Protein AF-A0A183J1S0-F1 (afdb_monomer_lite)

Organism: NCBI:txid241478

Radius of gyration: 38.79 Å; chains: 1; bounding box: 60×124×84 Å

Foldseek 3Di:
DLVVVVVVVVVVVVVVVPPPPPPPPPDPDPDPPPPDDDDDDDDPDPVVVVVVPPPPPPPFAAAPPPRHRFPDADPPVRGGHNDSVSVVVVVVVVLVVCCVPVPVVDPVNVVVSVVVVVVVVVVVVPDDPPVCVVVVVVVVVVVVVVVVVVVVVVVVVVVVVVVVVVVCVVPPPDDDDDDDD

InterPro domains:
  IPR013272 Vps72/YL1, C-terminal [PF08265] (63-90)
  IPR013272 Vps72/YL1, C-terminal [SM00993] (61-90)

pLDDT: mean 70.08, std 13.96, range [41.47, 93.94]

Secondary structure (DSSP, 8-state):
-HHHHHHHHHHHHHHHTT-TTS--------STT----------S-HHHHHHHS-S---PPPBPTTT-SBPSEE-TTT--EESSHHHHHHHHHHHHHHHHHHSTT--HHHHHHHHHHHHHHHHGGGS---TTTHHHHHHHHHHHHHHHHHHHHHHHHHHHHHHHHHHHHHHH----------

Sequence (181 aa):
MLEEAKITEKLNERSLGEYPFSKWNCEPTNNSTDFAERTFITFHDIQTFRKTQTVPLKEPKFCAVTGLPAKYVDPITKLPYATPEAFRIIRLSYYKYVEKTCGSSSMQIKEWLEEQKIRFQGDRATTPCKSGELIEKIRFLLKIADMTEFSWIQNTAILNILMLELLFQIGGAQRRRSLGM

Structure (mmCIF, N/CA/C/O backbone):
data_AF-A0A183J1S0-F1
#
_entry.id   AF-A0A183J1S0-F1
#
loop_
_atom_site.group_PDB
_atom_site.id
_atom_site.type_symbol
_atom_site.label_atom_id
_atom_site.label_alt_id
_atom_site.label_comp_id
_atom_site.label_asym_id
_atom_site.label_entity_id
_atom_site.label_seq_id
_atom_site.pdbx_PDB_ins_code
_atom_site.Cartn_x
_atom_site.Cartn_y
_atom_site.Cartn_z
_atom_site.occupancy
_atom_site.B_iso_or_equiv
_atom_site.auth_seq_id
_atom_site.auth_comp_id
_atom_site.auth_asym_id
_atom_site.auth_atom_id
_atom_site.pdbx_PDB_model_num
ATOM 1 N N . MET A 1 1 ? 5.227 2.288 11.448 1.00 60.66 1 MET A N 1
ATOM 2 C CA . MET A 1 1 ? 4.507 1.799 10.248 1.00 60.66 1 MET A CA 1
ATOM 3 C C . MET A 1 1 ? 4.897 2.479 8.937 1.00 60.66 1 MET A C 1
ATOM 5 O O . MET A 1 1 ? 5.250 1.748 8.021 1.00 60.66 1 MET A O 1
ATOM 9 N N . LEU A 1 2 ? 4.881 3.816 8.781 1.00 64.94 2 LEU A N 1
ATOM 10 C CA . LEU A 1 2 ? 5.441 4.413 7.546 1.00 64.94 2 LEU A CA 1
ATOM 11 C C . LEU A 1 2 ? 6.928 4.070 7.400 1.00 64.94 2 LEU A C 1
ATOM 13 O O . LEU A 1 2 ? 7.380 3.720 6.317 1.00 64.94 2 LEU A O 1
ATOM 17 N N . GLU A 1 3 ? 7.653 4.113 8.514 1.00 76.06 3 GLU A N 1
ATOM 18 C CA . GLU A 1 3 ? 9.058 3.727 8.552 1.00 76.06 3 GLU A CA 1
ATOM 19 C C . GLU A 1 3 ? 9.249 2.241 8.240 1.00 76.06 3 GLU A C 1
ATOM 21 O O . GLU A 1 3 ? 10.156 1.895 7.508 1.00 76.06 3 GLU A O 1
ATOM 26 N N . GLU A 1 4 ? 8.346 1.358 8.676 1.00 72.94 4 GLU A N 1
ATOM 27 C CA . GLU A 1 4 ? 8.388 -0.065 8.302 1.00 72.94 4 GLU A CA 1
ATOM 28 C C . GLU A 1 4 ? 8.160 -0.256 6.801 1.00 72.94 4 GLU A C 1
ATOM 30 O O . GLU A 1 4 ? 8.901 -0.997 6.163 1.00 72.94 4 GLU A O 1
ATOM 35 N N . ALA A 1 5 ? 7.181 0.440 6.215 1.00 72.62 5 ALA A N 1
ATOM 36 C CA . ALA A 1 5 ? 6.936 0.398 4.777 1.00 72.62 5 ALA A CA 1
ATOM 37 C C . ALA A 1 5 ? 8.140 0.943 3.989 1.00 72.62 5 ALA A C 1
ATOM 39 O O . ALA A 1 5 ? 8.551 0.316 3.018 1.00 72.62 5 ALA A O 1
ATOM 40 N N . LYS A 1 6 ? 8.758 2.036 4.454 1.00 80.00 6 LYS A N 1
ATOM 41 C CA . LYS A 1 6 ? 9.977 2.624 3.872 1.00 80.00 6 LYS A CA 1
ATOM 42 C C . LYS A 1 6 ? 11.215 1.743 4.048 1.00 80.00 6 LYS A C 1
ATOM 44 O O . LYS A 1 6 ? 12.018 1.628 3.132 1.00 80.00 6 LYS A O 1
ATOM 49 N N . ILE A 1 7 ? 11.381 1.096 5.201 1.00 78.56 7 ILE A N 1
ATOM 50 C CA . ILE A 1 7 ? 12.458 0.130 5.462 1.00 78.56 7 ILE A CA 1
ATOM 51 C C . ILE A 1 7 ? 12.289 -1.069 4.534 1.00 78.56 7 ILE A C 1
ATOM 53 O O . ILE A 1 7 ? 13.250 -1.494 3.902 1.00 78.56 7 ILE A O 1
ATOM 57 N N . THR A 1 8 ? 11.063 -1.578 4.404 1.00 69.19 8 THR A N 1
ATOM 58 C CA . THR A 1 8 ? 10.734 -2.668 3.478 1.00 69.19 8 THR A CA 1
ATOM 59 C C . THR A 1 8 ? 11.006 -2.238 2.041 1.00 69.19 8 THR A C 1
ATOM 61 O O . THR A 1 8 ? 11.570 -3.002 1.265 1.00 69.19 8 THR A O 1
ATOM 64 N N . GLU A 1 9 ? 10.669 -0.998 1.691 1.00 75.50 9 GLU A N 1
ATOM 65 C CA . GLU A 1 9 ? 10.955 -0.434 0.381 1.00 75.50 9 GLU A CA 1
ATOM 66 C C . GLU A 1 9 ? 12.456 -0.356 0.103 1.00 75.50 9 GLU A C 1
ATOM 68 O O . GLU A 1 9 ? 12.904 -0.860 -0.920 1.00 75.50 9 GLU A O 1
ATOM 73 N N . LYS A 1 10 ? 13.242 0.147 1.056 1.00 78.75 10 LYS A N 1
ATOM 74 C CA . LYS A 1 10 ? 14.700 0.270 0.968 1.00 78.75 10 LYS A CA 1
ATOM 75 C C . LYS A 1 10 ? 15.417 -1.081 0.925 1.00 78.75 10 LYS A C 1
ATOM 77 O O . LYS A 1 10 ? 16.388 -1.244 0.188 1.00 78.75 10 LYS A O 1
ATOM 82 N N . LEU A 1 11 ? 14.954 -2.057 1.708 1.00 67.94 11 LEU A N 1
ATOM 83 C CA . LEU A 1 11 ? 15.486 -3.422 1.695 1.00 67.94 11 LEU A CA 1
ATOM 84 C C . LEU A 1 11 ? 15.216 -4.101 0.353 1.00 67.94 11 LEU A C 1
ATOM 86 O O . LEU A 1 11 ? 16.107 -4.736 -0.198 1.00 67.94 11 LEU A O 1
ATOM 90 N N . ASN A 1 12 ? 14.029 -3.904 -0.211 1.00 65.06 12 ASN A N 1
ATOM 91 C CA . ASN A 1 12 ? 13.685 -4.472 -1.505 1.00 65.06 12 ASN A CA 1
ATOM 92 C C . ASN A 1 12 ? 14.296 -3.709 -2.686 1.00 65.06 12 ASN A C 1
ATOM 94 O O . ASN A 1 12 ? 14.621 -4.332 -3.684 1.00 65.06 12 ASN A O 1
ATOM 98 N N . GLU A 1 13 ? 14.502 -2.393 -2.604 1.00 68.25 13 GLU A N 1
ATOM 99 C CA . GLU A 1 13 ? 15.302 -1.643 -3.585 1.00 68.25 13 GLU A CA 1
ATOM 100 C C . GLU A 1 13 ? 16.745 -2.133 -3.620 1.00 68.25 13 GLU A C 1
ATOM 102 O O . GLU A 1 13 ? 17.300 -2.332 -4.698 1.00 68.25 13 GLU A O 1
ATOM 107 N N . ARG A 1 14 ? 17.325 -2.416 -2.448 1.00 62.59 14 ARG A N 1
ATOM 108 C CA . ARG A 1 14 ? 18.636 -3.059 -2.350 1.00 62.59 14 ARG A CA 1
ATOM 109 C C . ARG A 1 14 ? 18.629 -4.448 -3.003 1.00 62.59 14 ARG A C 1
ATOM 111 O O . ARG A 1 14 ? 19.572 -4.759 -3.717 1.00 62.59 14 ARG A O 1
ATOM 118 N N . SER A 1 15 ? 17.565 -5.237 -2.829 1.00 58.12 15 SER A N 1
ATOM 119 C CA . SER A 1 15 ? 17.402 -6.536 -3.505 1.00 58.12 15 SER A CA 1
ATOM 120 C C . SER A 1 15 ? 17.128 -6.424 -5.013 1.00 58.12 15 SER A C 1
ATOM 122 O O . SER A 1 15 ? 17.509 -7.311 -5.771 1.00 58.12 15 SER A O 1
ATOM 124 N N . LEU A 1 16 ? 16.487 -5.347 -5.477 1.00 53.62 16 LEU A N 1
ATOM 125 C CA . LEU A 1 16 ? 16.267 -5.084 -6.905 1.00 53.62 16 LEU A CA 1
ATOM 126 C C . LEU A 1 16 ? 17.548 -4.633 -7.611 1.00 53.62 16 LEU A C 1
ATOM 128 O O . LEU A 1 16 ? 17.723 -4.956 -8.780 1.00 53.62 16 LEU A O 1
ATOM 132 N N . GLY A 1 17 ? 18.458 -3.955 -6.905 1.00 52.38 17 GLY A N 1
ATOM 133 C CA . GLY A 1 17 ? 19.793 -3.627 -7.415 1.00 52.38 17 GLY A CA 1
ATOM 134 C C . GLY A 1 17 ? 20.667 -4.853 -7.716 1.00 52.38 17 GLY A C 1
ATOM 135 O O . GLY A 1 17 ? 21.630 -4.736 -8.468 1.00 52.38 17 GLY A O 1
ATOM 136 N N . GLU A 1 18 ? 20.317 -6.026 -7.179 1.00 45.81 18 GLU A N 1
ATOM 137 C CA . GLU A 1 18 ? 20.968 -7.308 -7.481 1.00 45.81 18 GLU A CA 1
ATOM 138 C C . GLU A 1 18 ? 20.299 -8.085 -8.623 1.00 45.81 18 GLU A C 1
ATOM 140 O O . GLU A 1 18 ? 20.877 -9.054 -9.115 1.00 45.81 18 GLU A O 1
ATOM 145 N N . TYR A 1 19 ? 19.101 -7.692 -9.077 1.00 47.62 19 TYR A N 1
ATOM 146 C CA . TYR A 1 19 ? 18.421 -8.414 -10.150 1.00 47.62 19 TYR A CA 1
ATOM 147 C C . TYR A 1 19 ? 18.962 -7.957 -11.516 1.00 47.62 19 TYR A C 1
ATOM 149 O O . TYR A 1 19 ? 18.727 -6.819 -11.924 1.00 47.62 19 TYR A O 1
ATOM 157 N N . PRO A 1 20 ? 19.643 -8.822 -12.286 1.00 45.31 20 PRO A N 1
ATOM 158 C CA . PRO A 1 20 ? 20.449 -8.406 -13.437 1.00 45.31 20 PRO A CA 1
ATOM 159 C C . PRO A 1 20 ? 19.620 -8.055 -14.687 1.00 45.31 20 PRO A C 1
ATOM 161 O O . PRO A 1 20 ? 20.176 -7.885 -15.767 1.00 45.31 20 PRO A O 1
ATOM 164 N N . PHE A 1 21 ? 18.289 -7.971 -14.579 1.00 44.41 21 PHE A N 1
ATOM 165 C CA . PHE A 1 21 ? 17.399 -7.835 -15.736 1.00 44.41 21 PHE A CA 1
ATOM 166 C C . PHE A 1 21 ? 17.065 -6.379 -16.110 1.00 44.41 21 PHE A C 1
ATOM 168 O O . PHE A 1 21 ? 16.603 -6.125 -17.218 1.00 44.41 21 PHE A O 1
ATOM 175 N N . SER A 1 22 ? 17.304 -5.397 -15.234 1.00 46.59 22 SER A N 1
ATOM 176 C CA . SER A 1 22 ? 16.803 -4.023 -15.421 1.00 46.59 22 SER A CA 1
ATOM 177 C C . SER A 1 22 ? 17.743 -3.070 -16.171 1.00 46.59 22 SER A C 1
ATOM 179 O O . SER A 1 22 ? 17.629 -1.858 -16.008 1.00 46.59 22 SER A O 1
ATOM 181 N N . LYS A 1 23 ? 18.676 -3.573 -16.987 1.00 41.47 23 LYS A N 1
ATOM 182 C CA . LYS A 1 23 ? 19.560 -2.725 -17.808 1.00 41.47 23 LYS A CA 1
ATOM 183 C C . LYS A 1 23 ? 19.569 -3.143 -19.277 1.00 41.47 23 LYS A C 1
ATOM 185 O O . LYS A 1 23 ? 20.622 -3.342 -19.869 1.00 41.47 23 LYS A O 1
ATOM 190 N N . TRP A 1 24 ? 18.388 -3.234 -19.872 1.00 49.97 24 TRP A N 1
ATOM 191 C CA . TRP A 1 24 ? 18.240 -3.078 -21.318 1.00 49.97 24 TRP A CA 1
ATOM 192 C C . TRP A 1 24 ? 17.552 -1.738 -21.557 1.00 49.97 24 TRP A C 1
ATOM 194 O O . TRP A 1 24 ? 16.334 -1.661 -21.683 1.00 49.97 24 TRP A O 1
ATOM 204 N N . ASN A 1 25 ? 18.336 -0.661 -21.548 1.00 50.06 25 ASN A N 1
ATOM 205 C CA . ASN A 1 25 ? 17.855 0.628 -22.028 1.00 50.06 25 ASN A CA 1
ATOM 206 C C . ASN A 1 25 ? 17.866 0.568 -23.557 1.00 50.06 25 ASN A C 1
ATOM 208 O O . ASN A 1 25 ? 18.866 0.903 -24.185 1.00 50.06 25 ASN A O 1
ATOM 212 N N . CYS A 1 26 ? 16.775 0.100 -24.155 1.00 49.84 26 CYS A N 1
ATOM 213 C CA . CYS A 1 26 ? 16.494 0.391 -25.555 1.00 49.84 26 CYS A CA 1
ATOM 214 C C . CYS A 1 26 ? 15.719 1.710 -25.582 1.00 49.84 26 CYS A C 1
ATOM 216 O O . CYS A 1 26 ? 14.489 1.717 -25.603 1.00 49.84 26 CYS A O 1
ATOM 218 N N . GLU A 1 27 ? 16.433 2.830 -25.482 1.00 55.47 27 GLU A N 1
ATOM 219 C CA . GLU A 1 27 ? 15.839 4.134 -25.771 1.00 55.47 27 GLU A CA 1
ATOM 220 C C . GLU A 1 27 ? 15.575 4.213 -27.283 1.00 55.47 27 GLU A C 1
ATOM 222 O O . GLU A 1 27 ? 16.475 3.899 -28.062 1.00 55.47 27 GLU A O 1
ATOM 227 N N . PRO A 1 28 ? 14.360 4.583 -27.729 1.00 53.66 28 PRO A N 1
ATOM 228 C CA . PRO A 1 28 ? 14.096 4.790 -29.143 1.00 53.66 28 PRO A CA 1
ATOM 229 C C . PRO A 1 28 ? 14.775 6.091 -29.572 1.00 53.66 28 PRO A C 1
ATOM 231 O O . PRO A 1 28 ? 14.262 7.186 -29.334 1.00 53.66 28 PRO A O 1
ATOM 234 N N . THR A 1 29 ? 15.946 5.981 -30.187 1.00 54.91 29 THR A N 1
ATOM 235 C CA . THR A 1 29 ? 16.607 7.106 -30.834 1.00 54.91 29 THR A CA 1
ATOM 236 C C . THR A 1 29 ? 15.790 7.516 -32.059 1.00 54.91 29 THR A C 1
ATOM 238 O O . THR A 1 29 ? 15.522 6.750 -32.974 1.00 54.91 29 THR A O 1
ATOM 241 N N . ASN A 1 30 ? 15.334 8.763 -32.071 1.00 61.97 30 ASN A N 1
ATOM 242 C CA . ASN A 1 30 ? 14.559 9.382 -33.149 1.00 61.97 30 ASN A CA 1
ATOM 243 C C . ASN A 1 30 ? 15.429 9.819 -34.344 1.00 61.97 30 ASN A C 1
ATOM 245 O O . ASN A 1 30 ? 14.991 10.622 -35.169 1.00 61.97 30 ASN A O 1
ATOM 249 N N . ASN A 1 31 ? 16.644 9.280 -34.455 1.00 59.66 31 ASN A N 1
ATOM 250 C CA . ASN A 1 31 ? 17.536 9.516 -35.577 1.00 59.66 31 ASN A CA 1
ATOM 251 C C . ASN A 1 31 ? 17.416 8.343 -36.548 1.00 59.66 31 ASN A C 1
ATOM 253 O O . ASN A 1 31 ? 17.599 7.188 -36.183 1.00 59.66 31 ASN A O 1
ATOM 257 N N . SER A 1 32 ? 17.123 8.638 -37.810 1.00 60.72 32 SER A N 1
ATOM 258 C CA . SER A 1 32 ? 16.899 7.678 -38.898 1.00 60.72 32 SER A CA 1
ATOM 259 C C . SER A 1 32 ? 18.155 6.906 -39.347 1.00 60.72 32 SER A C 1
ATOM 261 O O . SER A 1 32 ? 18.239 6.475 -40.495 1.00 60.72 32 SER A O 1
ATOM 263 N N . THR A 1 33 ? 19.131 6.707 -38.458 1.00 60.62 33 THR A N 1
ATOM 264 C CA . THR A 1 33 ? 20.357 5.933 -38.699 1.00 60.62 33 THR A CA 1
ATOM 265 C C . THR A 1 33 ? 20.645 4.946 -37.566 1.00 60.62 33 THR A C 1
ATOM 267 O O . THR A 1 33 ? 21.801 4.732 -37.208 1.00 60.62 33 THR A O 1
ATOM 270 N N . ASP A 1 34 ? 19.606 4.336 -36.998 1.00 62.44 34 ASP A N 1
ATOM 271 C CA . ASP A 1 34 ? 19.764 3.177 -36.121 1.00 62.44 34 ASP A CA 1
ATOM 272 C C . ASP A 1 34 ? 19.994 1.928 -36.974 1.00 62.44 34 ASP A C 1
ATOM 274 O O . ASP A 1 34 ? 19.066 1.294 -37.482 1.00 62.44 34 ASP A O 1
ATOM 278 N N . PHE A 1 35 ? 21.263 1.578 -37.171 1.00 65.19 35 PHE A N 1
ATOM 279 C CA . PHE A 1 35 ? 21.631 0.299 -37.765 1.00 65.19 35 PHE A CA 1
ATOM 280 C C . PHE A 1 35 ? 21.384 -0.810 -36.740 1.00 65.19 35 PHE A C 1
ATOM 282 O O . PHE A 1 35 ? 22.199 -1.055 -35.856 1.00 65.19 35 PHE A O 1
ATOM 289 N N . ALA A 1 36 ? 20.243 -1.484 -36.853 1.00 68.50 36 ALA A N 1
ATOM 290 C CA . ALA A 1 36 ? 19.963 -2.684 -36.081 1.00 68.50 36 ALA A CA 1
ATOM 291 C C . ALA A 1 36 ? 20.555 -3.905 -36.797 1.00 68.50 36 ALA A C 1
ATOM 293 O O . ALA A 1 36 ? 20.049 -4.339 -37.836 1.00 68.50 36 ALA A O 1
ATOM 294 N N . GLU A 1 37 ? 21.612 -4.488 -36.237 1.00 70.69 37 GLU A N 1
ATOM 295 C CA . GLU A 1 37 ? 22.076 -5.804 -36.664 1.00 70.69 37 GLU A CA 1
ATOM 296 C C . GLU A 1 37 ? 21.134 -6.884 -36.118 1.00 70.69 37 GLU A C 1
ATOM 298 O O . GLU A 1 37 ? 20.900 -7.012 -34.915 1.00 70.69 37 GLU A O 1
ATOM 303 N N . ARG A 1 38 ? 20.514 -7.650 -37.021 1.00 75.00 38 ARG A N 1
ATOM 304 C CA . ARG A 1 38 ? 19.603 -8.731 -36.644 1.00 75.00 38 ARG A CA 1
ATOM 305 C C . ARG A 1 38 ? 20.363 -10.051 -36.617 1.00 75.00 38 ARG A C 1
ATOM 307 O O . ARG A 1 38 ? 20.547 -10.684 -37.654 1.00 75.00 38 ARG A O 1
ATOM 314 N N . THR A 1 39 ? 20.741 -10.497 -35.425 1.00 80.62 39 THR A N 1
ATOM 315 C CA . THR A 1 39 ? 21.318 -11.833 -35.227 1.00 80.62 39 THR A CA 1
ATOM 316 C C . THR A 1 39 ? 20.200 -12.861 -35.073 1.00 80.62 39 THR A C 1
ATOM 318 O O . THR A 1 39 ? 19.419 -12.811 -34.123 1.00 80.62 39 THR A O 1
ATOM 321 N N . PHE A 1 40 ? 20.108 -13.807 -36.009 1.00 81.19 40 PHE A N 1
ATOM 322 C CA . PHE A 1 40 ? 19.186 -14.938 -35.905 1.00 81.19 40 PHE A CA 1
ATOM 323 C C . PHE A 1 40 ? 19.886 -16.115 -35.229 1.00 81.19 40 PHE A C 1
ATOM 325 O O . PHE A 1 40 ? 20.876 -16.633 -35.741 1.00 81.19 40 PHE A O 1
ATOM 332 N N . ILE A 1 41 ? 19.349 -16.568 -34.099 1.00 79.81 41 ILE A N 1
ATOM 333 C CA . ILE A 1 41 ? 19.802 -17.799 -33.449 1.00 79.81 41 ILE A CA 1
ATOM 334 C C . ILE A 1 41 ? 18.941 -18.940 -33.986 1.00 79.81 41 ILE A C 1
ATOM 336 O O . ILE A 1 41 ? 17.729 -18.968 -33.775 1.00 79.81 41 ILE A O 1
ATOM 340 N N . THR A 1 42 ? 19.563 -19.870 -34.704 1.00 81.69 42 THR A N 1
ATOM 341 C CA . THR A 1 42 ? 18.912 -21.088 -35.192 1.00 81.69 42 THR A CA 1
ATOM 342 C C . THR A 1 42 ? 19.250 -22.249 -34.266 1.00 81.69 42 THR A C 1
ATOM 344 O O . THR A 1 42 ? 20.407 -22.477 -33.921 1.00 81.69 42 THR A O 1
ATOM 347 N N . PHE A 1 43 ? 18.226 -22.982 -33.838 1.00 80.38 43 PHE A N 1
ATOM 348 C CA . PHE A 1 43 ? 18.384 -24.177 -33.014 1.00 80.38 43 PHE A CA 1
ATOM 349 C C . PHE A 1 43 ? 18.214 -25.418 -33.891 1.00 80.38 43 PHE A C 1
ATOM 351 O O . PHE A 1 43 ? 17.313 -25.465 -34.726 1.00 80.38 43 PHE A O 1
ATOM 358 N N . HIS A 1 44 ? 19.065 -26.426 -33.690 1.00 87.06 44 HIS A N 1
ATOM 359 C CA . HIS A 1 44 ? 19.000 -27.690 -34.434 1.00 87.06 44 HIS A CA 1
ATOM 360 C C . HIS A 1 44 ? 17.807 -28.566 -34.013 1.00 87.06 44 HIS A C 1
ATOM 362 O O . HIS A 1 44 ? 17.320 -29.375 -34.795 1.00 87.06 44 HIS A O 1
ATOM 368 N N . ASP A 1 45 ? 17.321 -28.388 -32.781 1.00 86.00 45 ASP A N 1
ATOM 369 C CA . ASP A 1 45 ? 16.280 -29.218 -32.182 1.00 86.00 45 ASP A CA 1
ATOM 370 C C . ASP A 1 45 ? 15.215 -28.373 -31.457 1.00 86.00 45 ASP A C 1
ATOM 372 O O . ASP A 1 45 ? 15.511 -27.541 -30.593 1.00 86.00 45 ASP A O 1
ATOM 376 N N . ILE A 1 46 ? 13.948 -28.637 -31.789 1.00 81.75 46 ILE A N 1
ATOM 377 C CA . ILE A 1 46 ? 12.761 -27.978 -31.227 1.00 81.75 46 ILE A CA 1
ATOM 378 C C . ILE A 1 46 ? 12.630 -28.262 -29.722 1.00 81.75 46 ILE A C 1
ATOM 380 O O . ILE A 1 46 ? 12.144 -27.406 -28.978 1.00 81.75 46 ILE A O 1
ATOM 384 N N . GLN A 1 47 ? 13.075 -29.429 -29.239 1.00 79.62 47 GLN A N 1
ATOM 385 C CA . GLN A 1 47 ? 12.981 -29.758 -27.811 1.00 79.62 47 GLN A CA 1
ATOM 386 C C . GLN A 1 47 ? 13.912 -28.886 -26.966 1.00 79.62 47 GLN A C 1
ATOM 388 O O . GLN A 1 47 ? 13.569 -28.513 -25.844 1.0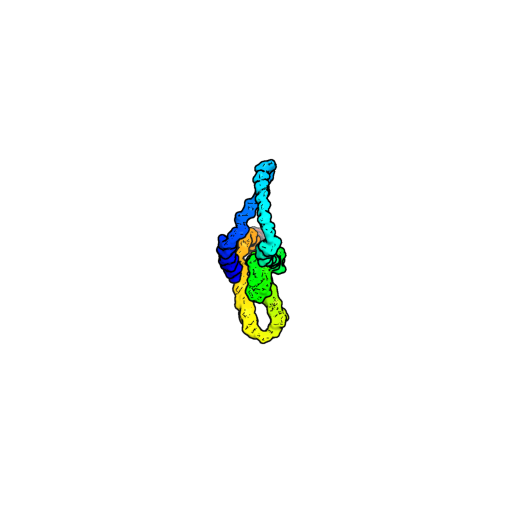0 79.62 47 GLN A O 1
ATOM 393 N N . THR A 1 48 ? 15.063 -28.504 -27.519 1.00 77.06 48 THR A N 1
ATOM 394 C CA . THR A 1 48 ? 16.021 -27.611 -26.859 1.00 77.06 48 THR A CA 1
ATOM 395 C C . THR A 1 48 ? 15.469 -26.184 -26.756 1.00 77.06 48 THR A C 1
ATOM 397 O O . THR A 1 48 ? 15.587 -25.560 -25.704 1.00 77.06 48 THR A O 1
ATOM 400 N N . PHE A 1 49 ? 14.761 -25.707 -27.786 1.00 75.94 49 PHE A N 1
ATOM 401 C CA . PHE A 1 49 ? 14.053 -24.419 -27.766 1.00 75.94 49 PHE A CA 1
ATOM 402 C C . PHE A 1 49 ? 12.898 -24.380 -26.750 1.00 75.94 49 PHE A C 1
ATOM 404 O O . PHE A 1 49 ? 12.694 -23.387 -26.061 1.00 75.94 49 PHE A O 1
ATOM 411 N N . ARG A 1 50 ? 12.139 -25.471 -26.603 1.00 72.88 50 ARG A N 1
ATOM 412 C CA . ARG A 1 50 ? 11.030 -25.524 -25.632 1.00 72.88 50 ARG A CA 1
ATOM 413 C C . ARG A 1 50 ? 11.511 -25.529 -24.182 1.00 72.88 50 ARG A C 1
ATOM 415 O O . ARG A 1 50 ? 10.856 -24.940 -23.329 1.00 72.88 50 ARG A O 1
ATOM 422 N N . LYS A 1 51 ? 12.666 -26.142 -23.901 1.00 70.38 51 LYS A N 1
ATOM 423 C CA . LYS A 1 51 ? 13.271 -26.166 -22.557 1.00 70.38 51 LYS A CA 1
ATOM 424 C C . LYS A 1 51 ? 13.715 -24.785 -22.064 1.00 70.38 51 LYS A C 1
ATOM 426 O O . LYS A 1 51 ? 13.795 -24.585 -20.860 1.00 70.38 51 LYS A O 1
ATOM 431 N N . THR A 1 52 ? 13.999 -23.835 -22.954 1.00 64.19 52 THR A N 1
ATOM 432 C CA . THR A 1 52 ? 14.401 -22.472 -22.561 1.00 64.19 52 THR A CA 1
ATOM 433 C C . THR A 1 52 ? 13.211 -21.539 -22.324 1.00 64.19 52 THR A C 1
ATOM 435 O O . THR A 1 52 ? 13.365 -20.517 -21.661 1.00 64.19 52 THR A O 1
ATOM 438 N N . GLN A 1 53 ? 12.011 -21.897 -22.798 1.00 62.28 53 GLN A N 1
ATOM 439 C CA . GLN A 1 53 ? 10.779 -21.120 -22.600 1.00 62.28 53 GLN A CA 1
ATOM 440 C C . GLN A 1 53 ? 10.098 -21.354 -21.244 1.00 62.28 53 GLN A C 1
ATOM 442 O O . GLN A 1 53 ? 9.148 -20.655 -20.903 1.00 62.28 53 GLN A O 1
ATOM 447 N N . THR A 1 54 ? 10.553 -22.321 -20.448 1.00 57.81 54 THR A N 1
ATOM 448 C CA . THR A 1 54 ? 9.857 -22.750 -19.224 1.00 57.81 54 THR A CA 1
ATOM 449 C C . THR A 1 54 ? 10.164 -21.886 -18.005 1.00 57.81 54 THR A C 1
ATOM 451 O O . THR A 1 54 ? 10.047 -22.371 -16.882 1.00 57.81 54 THR A O 1
ATOM 454 N N . VAL A 1 55 ? 10.568 -20.625 -18.175 1.00 61.72 55 VAL A N 1
ATOM 455 C CA . VAL A 1 55 ? 10.534 -19.679 -17.056 1.00 61.72 55 VAL A CA 1
ATOM 456 C C . VAL A 1 55 ? 9.124 -19.096 -17.051 1.00 61.72 55 VAL A C 1
ATOM 458 O O . VAL A 1 55 ? 8.842 -18.234 -17.884 1.00 61.72 55 VAL A O 1
ATOM 461 N N . PRO A 1 56 ? 8.197 -19.573 -16.197 1.00 59.28 56 PRO A N 1
ATOM 462 C CA . PRO A 1 56 ? 6.882 -18.965 -16.122 1.00 59.28 56 PRO A CA 1
ATOM 463 C C . PRO A 1 56 ? 7.075 -17.497 -15.746 1.00 59.28 56 PRO A C 1
ATOM 465 O O . PRO A 1 56 ? 7.542 -17.178 -14.647 1.00 59.28 56 PRO A O 1
ATOM 468 N N . LEU A 1 57 ? 6.752 -16.608 -16.685 1.00 60.84 57 LEU A N 1
ATOM 469 C CA . LEU A 1 57 ? 6.635 -15.181 -16.431 1.00 60.84 57 LEU A CA 1
ATOM 470 C C . LEU A 1 57 ? 5.610 -15.039 -15.309 1.00 60.84 57 LEU A C 1
ATOM 472 O O . LEU A 1 57 ? 4.430 -15.328 -15.498 1.00 60.84 57 LEU A O 1
ATOM 476 N N . LYS A 1 58 ? 6.073 -14.677 -14.109 1.00 67.12 58 LYS A N 1
ATOM 477 C CA . LYS A 1 58 ? 5.172 -14.399 -12.992 1.00 67.12 58 LYS A CA 1
ATOM 478 C C . LYS A 1 58 ? 4.273 -13.254 -13.429 1.00 67.12 58 LYS A C 1
ATOM 480 O O . LYS A 1 58 ? 4.768 -12.152 -13.660 1.00 67.12 58 LYS A O 1
ATOM 485 N N . GLU A 1 59 ? 2.979 -13.527 -13.549 1.00 74.69 59 GLU A N 1
ATOM 486 C CA . GLU A 1 59 ? 2.006 -12.492 -13.871 1.00 74.69 59 GLU A CA 1
ATOM 487 C C . GLU A 1 59 ? 2.121 -11.353 -12.844 1.00 74.69 59 GLU A C 1
ATOM 489 O O . GLU A 1 59 ? 2.199 -11.615 -11.632 1.00 74.69 59 GLU A O 1
ATOM 494 N N . PRO A 1 60 ? 2.188 -10.091 -13.301 1.00 74.81 60 PRO A N 1
ATOM 495 C CA . PRO A 1 60 ? 2.306 -8.964 -12.396 1.00 74.81 60 PRO A CA 1
ATOM 496 C C . PRO A 1 60 ? 1.038 -8.869 -11.545 1.00 74.81 60 PRO A C 1
ATOM 498 O O . PRO A 1 60 ? -0.080 -8.822 -12.054 1.00 74.81 60 PRO A O 1
ATOM 501 N N . LYS A 1 61 ? 1.207 -8.827 -10.221 1.00 86.12 61 LYS A N 1
ATOM 502 C CA . LYS A 1 61 ? 0.102 -8.553 -9.296 1.00 86.12 61 LYS A CA 1
ATOM 503 C C . LYS A 1 61 ? -0.162 -7.054 -9.295 1.00 86.12 61 LYS A C 1
ATOM 505 O O . LYS A 1 61 ? 0.786 -6.279 -9.256 1.00 86.12 61 LYS A O 1
ATOM 510 N N . PHE A 1 62 ? -1.423 -6.639 -9.280 1.00 91.50 62 PHE A N 1
ATOM 511 C 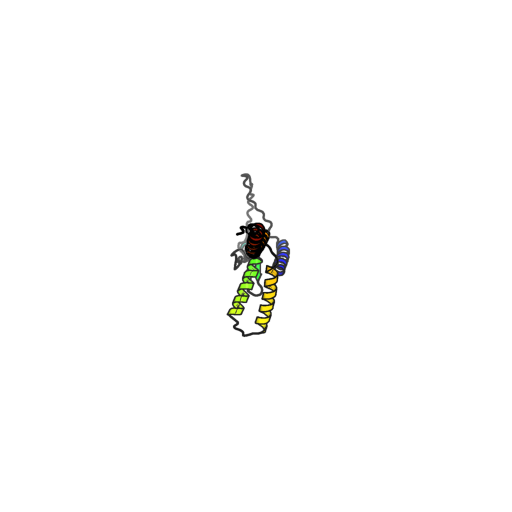CA . PHE A 1 62 ? -1.799 -5.223 -9.236 1.00 91.50 62 PHE A CA 1
ATOM 512 C C . PHE A 1 62 ? -2.213 -4.808 -7.829 1.00 91.50 62 PHE A C 1
ATOM 514 O O . PHE A 1 62 ? -2.806 -5.593 -7.095 1.00 91.50 62 PHE A O 1
ATOM 521 N N . CYS A 1 63 ? -1.889 -3.579 -7.437 1.00 93.00 63 CYS A N 1
ATOM 522 C CA . CYS A 1 63 ? -2.225 -3.035 -6.132 1.00 93.00 63 CYS A CA 1
ATOM 523 C C . CYS A 1 63 ? -3.742 -2.934 -5.965 1.00 93.00 63 CYS A C 1
ATOM 525 O O . CYS A 1 63 ? -4.418 -2.337 -6.799 1.00 93.00 63 CYS A O 1
ATOM 527 N N . ALA A 1 64 ? -4.257 -3.423 -4.835 1.00 92.88 64 ALA A N 1
ATOM 528 C CA . ALA A 1 64 ? -5.691 -3.400 -4.540 1.00 92.88 64 ALA A CA 1
ATOM 529 C C . ALA A 1 64 ? -6.289 -1.982 -4.415 1.00 92.88 64 ALA A C 1
ATOM 531 O O . ALA A 1 64 ? -7.501 -1.822 -4.510 1.00 92.88 64 ALA A O 1
ATOM 532 N N . VAL A 1 65 ? -5.456 -0.960 -4.179 1.00 92.88 65 VAL A N 1
ATOM 533 C CA . VAL A 1 65 ? -5.896 0.435 -3.996 1.00 92.88 65 VAL A CA 1
ATOM 534 C C . VAL A 1 65 ? -5.664 1.266 -5.254 1.00 92.88 65 VAL A C 1
ATOM 536 O O . VAL A 1 65 ? -6.567 1.962 -5.700 1.00 92.88 65 VAL A O 1
ATOM 539 N N . THR A 1 66 ? -4.453 1.223 -5.818 1.00 92.25 66 THR A N 1
ATOM 540 C CA . THR A 1 66 ? -4.055 2.115 -6.920 1.00 92.25 66 THR A CA 1
ATOM 541 C C . THR A 1 66 ? -4.147 1.472 -8.300 1.00 92.25 66 THR A C 1
ATOM 543 O O . THR A 1 66 ? -4.035 2.182 -9.292 1.00 92.25 66 THR A O 1
ATOM 546 N N . GLY A 1 67 ? -4.285 0.144 -8.395 1.00 90.25 67 GLY A N 1
ATOM 547 C CA . GLY A 1 67 ? -4.257 -0.584 -9.670 1.00 90.25 67 GLY A CA 1
ATOM 548 C C . GLY A 1 67 ? -2.890 -0.606 -10.367 1.00 90.25 67 GLY A C 1
ATOM 549 O O . GLY A 1 67 ? -2.759 -1.200 -11.430 1.00 90.25 67 GLY A O 1
ATOM 550 N N . LEU A 1 68 ? -1.857 0.005 -9.780 1.00 88.19 68 LEU A N 1
ATOM 551 C CA . LEU A 1 68 ? -0.484 -0.035 -10.289 1.00 88.19 68 LEU A CA 1
ATOM 552 C C . LEU A 1 68 ? 0.144 -1.417 -10.057 1.00 88.19 68 LEU A C 1
ATOM 554 O O . LEU A 1 68 ? -0.262 -2.101 -9.112 1.00 88.19 68 LEU A O 1
ATOM 558 N N . PRO A 1 69 ? 1.148 -1.836 -10.850 1.00 87.25 69 PRO A N 1
ATOM 559 C CA . PRO A 1 69 ? 1.889 -3.062 -10.569 1.00 87.25 69 PRO A CA 1
ATOM 560 C C . PRO A 1 69 ? 2.437 -3.023 -9.138 1.00 87.25 69 PRO A C 1
ATOM 562 O O . PRO A 1 69 ? 3.125 -2.089 -8.726 1.00 87.25 69 PRO A O 1
ATOM 565 N N . ALA A 1 70 ? 2.066 -4.022 -8.348 1.00 88.06 70 ALA A N 1
ATOM 566 C CA . ALA A 1 70 ? 2.402 -4.108 -6.944 1.00 88.06 70 ALA A CA 1
ATOM 567 C C . ALA A 1 70 ? 3.815 -4.648 -6.763 1.00 88.06 70 ALA A C 1
ATOM 569 O O . ALA A 1 70 ? 4.164 -5.722 -7.254 1.00 88.06 70 ALA A O 1
ATOM 570 N N . LYS A 1 71 ? 4.602 -3.906 -5.988 1.00 86.00 71 LYS A N 1
ATOM 571 C CA . LYS A 1 71 ? 5.969 -4.270 -5.619 1.00 86.00 71 LYS A CA 1
ATOM 572 C C . LYS A 1 71 ? 5.983 -5.229 -4.425 1.00 86.00 71 LYS A C 1
ATOM 574 O O . LYS A 1 71 ? 6.865 -6.077 -4.328 1.00 86.00 71 LYS A O 1
ATOM 579 N N . TYR A 1 72 ? 4.985 -5.127 -3.541 1.00 86.81 72 TYR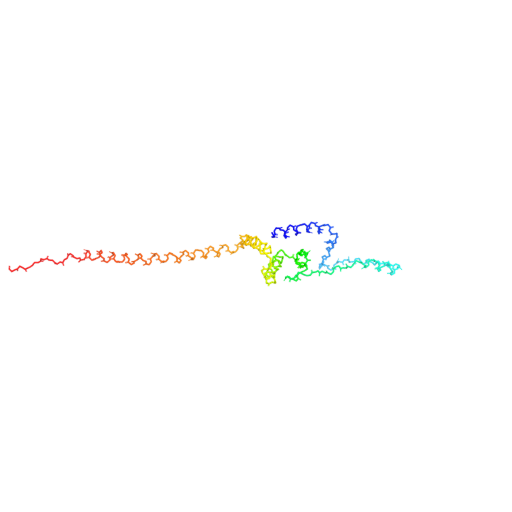 A N 1
ATOM 580 C CA . TYR A 1 72 ? 4.939 -5.841 -2.264 1.00 86.81 72 TYR A CA 1
ATOM 581 C C . TYR A 1 72 ? 3.586 -6.493 -1.996 1.00 86.81 72 TYR A C 1
ATOM 583 O O . TYR A 1 72 ? 2.573 -6.150 -2.604 1.00 86.81 72 TYR A O 1
ATOM 591 N N . VAL A 1 73 ? 3.576 -7.434 -1.051 1.00 90.62 73 VAL A N 1
ATOM 592 C CA . VAL A 1 73 ? 2.367 -8.083 -0.534 1.00 90.62 73 VAL A CA 1
ATOM 593 C C . VAL A 1 73 ? 2.377 -7.969 0.981 1.00 90.62 73 VAL A C 1
ATOM 595 O O . VAL A 1 73 ? 3.362 -8.317 1.628 1.00 90.62 73 VAL A O 1
ATOM 598 N N . ASP A 1 74 ? 1.278 -7.492 1.551 1.00 89.31 74 ASP A N 1
ATOM 599 C CA . ASP A 1 74 ? 1.143 -7.371 2.998 1.00 89.31 74 ASP A CA 1
ATOM 600 C C . ASP A 1 74 ? 1.078 -8.763 3.668 1.00 89.31 74 ASP A C 1
ATOM 602 O O . ASP A 1 74 ? 0.217 -9.570 3.306 1.00 89.31 74 ASP A O 1
ATOM 606 N N . PRO A 1 75 ? 1.931 -9.086 4.662 1.00 88.88 75 PRO A N 1
ATOM 607 C CA . PRO A 1 75 ? 1.939 -10.403 5.297 1.00 88.88 75 PRO A CA 1
ATOM 608 C C . PRO A 1 75 ? 0.647 -10.751 6.041 1.00 88.88 75 PRO A C 1
ATOM 610 O O . PRO A 1 75 ? 0.368 -11.943 6.184 1.00 88.88 75 PRO A O 1
ATOM 613 N N . ILE A 1 76 ? -0.127 -9.760 6.494 1.00 86.38 76 ILE A N 1
ATOM 614 C CA . ILE A 1 76 ? -1.363 -9.999 7.254 1.00 86.38 76 ILE A CA 1
ATOM 615 C C . ILE A 1 76 ? -2.559 -10.096 6.312 1.00 86.38 76 ILE A C 1
ATOM 617 O O . ILE A 1 76 ? -3.228 -11.122 6.293 1.00 86.38 76 ILE A O 1
ATOM 621 N N . THR A 1 77 ? -2.810 -9.071 5.493 1.00 89.62 77 THR A N 1
ATOM 622 C CA . THR A 1 77 ? -3.980 -9.076 4.596 1.00 89.62 77 THR A CA 1
ATOM 623 C C . THR A 1 77 ? -3.780 -9.902 3.326 1.00 89.62 77 THR A C 1
ATOM 625 O O . THR A 1 77 ? -4.747 -10.178 2.625 1.00 89.62 77 THR A O 1
ATOM 628 N N . LYS A 1 78 ? -2.534 -10.280 3.000 1.00 92.75 78 LYS A N 1
ATOM 629 C CA . LYS A 1 78 ? -2.138 -10.901 1.722 1.00 92.75 78 LYS A CA 1
ATOM 630 C C . LYS A 1 78 ? -2.502 -10.063 0.493 1.00 92.75 78 LYS A C 1
ATOM 632 O O . LYS A 1 78 ? -2.482 -10.577 -0.625 1.00 92.75 78 LYS A O 1
ATOM 637 N N . LEU A 1 79 ? -2.780 -8.770 0.679 1.00 92.94 79 LEU A N 1
ATOM 638 C CA . LEU A 1 79 ? -3.108 -7.865 -0.411 1.00 92.94 79 LEU A CA 1
ATOM 639 C C . LEU A 1 79 ? -1.838 -7.270 -1.041 1.00 92.94 79 LEU A C 1
ATOM 641 O O . LEU A 1 79 ? -0.927 -6.844 -0.322 1.00 92.94 79 LEU A O 1
ATOM 645 N N . PRO A 1 80 ? -1.768 -7.226 -2.382 1.00 93.94 80 PRO A N 1
ATOM 646 C CA . PRO A 1 80 ? -0.691 -6.560 -3.103 1.00 93.94 80 PRO A CA 1
ATOM 647 C C . PRO A 1 80 ? -0.782 -5.028 -2.982 1.00 93.94 80 PRO A C 1
ATOM 649 O O . PRO A 1 80 ? -1.865 -4.443 -3.100 1.00 93.94 80 PRO A O 1
ATOM 652 N N . TYR A 1 81 ? 0.361 -4.360 -2.799 1.00 93.25 81 TYR A N 1
ATOM 653 C CA . TYR A 1 81 ? 0.456 -2.900 -2.767 1.00 93.25 81 TYR A CA 1
ATOM 654 C C . TYR A 1 81 ? 1.699 -2.345 -3.474 1.00 93.25 81 TYR A C 1
ATOM 656 O O . TYR A 1 81 ? 2.732 -3.008 -3.582 1.00 93.25 81 TYR A O 1
ATOM 664 N N . ALA A 1 82 ? 1.569 -1.119 -3.987 1.00 88.94 82 ALA A N 1
ATOM 665 C CA . ALA A 1 82 ? 2.633 -0.416 -4.704 1.00 88.94 82 ALA A CA 1
ATOM 666 C C . ALA A 1 82 ? 3.294 0.678 -3.850 1.00 88.94 82 ALA A C 1
ATOM 668 O O . ALA A 1 82 ? 4.515 0.757 -3.816 1.00 88.94 82 ALA A O 1
ATOM 669 N N . THR A 1 83 ? 2.502 1.484 -3.134 1.00 87.00 83 THR A N 1
ATOM 670 C CA . THR A 1 83 ? 2.982 2.651 -2.374 1.00 87.00 83 THR A CA 1
ATOM 671 C C . THR A 1 83 ? 2.752 2.495 -0.864 1.00 87.00 83 THR A C 1
ATOM 673 O O . THR A 1 83 ? 1.842 1.762 -0.448 1.00 87.00 83 THR A O 1
ATOM 676 N N . PRO A 1 84 ? 3.526 3.187 -0.008 1.00 85.31 84 PRO A N 1
ATOM 677 C CA . PRO A 1 84 ? 3.296 3.174 1.438 1.00 85.31 84 PRO A CA 1
ATOM 678 C C . PRO A 1 84 ? 1.932 3.767 1.835 1.00 85.31 84 PRO A C 1
ATOM 680 O O . PRO A 1 84 ? 1.336 3.362 2.835 1.00 85.31 84 PRO A O 1
ATOM 683 N N . GLU A 1 85 ? 1.383 4.689 1.044 1.00 85.44 85 GLU A N 1
ATOM 684 C CA . GLU A 1 85 ? 0.032 5.222 1.229 1.00 85.44 85 GLU A CA 1
ATOM 685 C C . GLU A 1 85 ? -1.027 4.141 0.997 1.00 85.44 85 GLU A C 1
ATOM 687 O O . GLU A 1 85 ? -1.960 4.011 1.793 1.00 85.44 85 GLU A O 1
ATOM 692 N N . ALA A 1 86 ? -0.859 3.313 -0.040 1.00 89.31 86 ALA A N 1
ATOM 693 C CA . ALA A 1 86 ? -1.744 2.181 -0.296 1.00 89.31 86 ALA A CA 1
ATOM 694 C C . ALA A 1 86 ? -1.696 1.166 0.856 1.00 89.31 86 ALA A C 1
ATOM 696 O O . ALA A 1 86 ? -2.741 0.682 1.291 1.00 89.31 86 ALA A O 1
ATOM 697 N N . PHE A 1 87 ? -0.509 0.906 1.416 1.00 89.50 87 PHE A N 1
ATOM 698 C CA . PHE A 1 87 ? -0.356 0.049 2.596 1.00 89.50 87 PHE A CA 1
ATOM 699 C C . PHE A 1 87 ? -1.150 0.571 3.804 1.00 89.50 87 PHE A C 1
ATOM 701 O O . PHE A 1 87 ? -1.857 -0.195 4.464 1.00 89.50 87 PHE A O 1
ATOM 708 N N . ARG A 1 88 ? -1.108 1.885 4.066 1.00 85.44 88 ARG A N 1
ATOM 709 C CA . ARG A 1 88 ? -1.911 2.509 5.134 1.00 85.44 88 ARG A CA 1
ATOM 710 C C . ARG A 1 88 ? -3.405 2.291 4.921 1.00 85.44 88 ARG A C 1
ATOM 712 O O . ARG A 1 88 ? -4.097 1.912 5.861 1.00 85.44 88 ARG A O 1
ATOM 719 N N . ILE A 1 89 ? -3.902 2.516 3.705 1.00 90.81 89 ILE A N 1
ATOM 720 C CA . ILE A 1 89 ? -5.322 2.336 3.364 1.00 90.81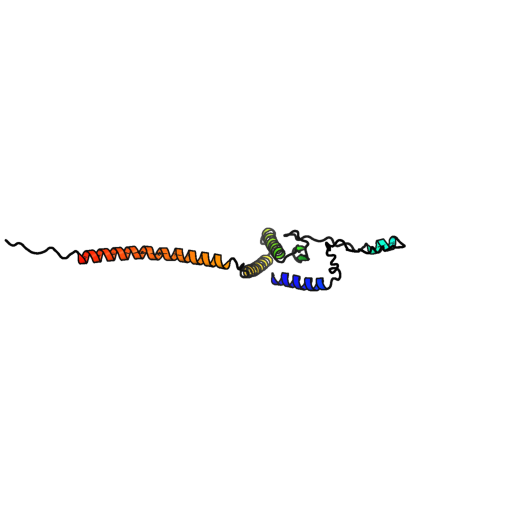 89 ILE A CA 1
ATOM 721 C C . ILE A 1 89 ? -5.739 0.871 3.557 1.00 90.81 89 ILE A C 1
ATOM 723 O O . ILE A 1 89 ? -6.780 0.594 4.160 1.00 90.81 89 ILE A O 1
ATOM 727 N N . ILE A 1 90 ? -4.901 -0.070 3.118 1.00 91.50 90 ILE A N 1
ATOM 728 C CA . ILE A 1 90 ? -5.117 -1.511 3.300 1.00 91.50 90 ILE A CA 1
ATOM 729 C C . ILE A 1 90 ? -5.211 -1.868 4.788 1.00 91.50 90 ILE A C 1
ATOM 731 O O . ILE A 1 90 ? -6.175 -2.502 5.208 1.00 91.50 90 ILE A O 1
ATOM 735 N N . ARG A 1 91 ? -4.275 -1.413 5.629 1.00 90.44 91 ARG A N 1
ATOM 736 C CA . ARG A 1 91 ? -4.317 -1.724 7.068 1.00 90.44 91 ARG A CA 1
ATOM 737 C C . ARG A 1 91 ? -5.458 -1.041 7.809 1.00 90.44 91 ARG A C 1
ATOM 739 O O . ARG A 1 91 ? -6.089 -1.670 8.653 1.00 90.44 91 ARG A O 1
ATOM 746 N N . LEU A 1 92 ? -5.783 0.200 7.454 1.00 87.31 92 LEU A N 1
ATOM 747 C CA . LEU A 1 92 ? -6.944 0.899 8.005 1.00 87.31 92 LEU A CA 1
ATOM 748 C C . LEU A 1 92 ? -8.257 0.186 7.677 1.00 87.31 92 LEU A C 1
ATOM 750 O O . LEU A 1 92 ? -9.109 0.028 8.549 1.00 87.31 92 LEU A O 1
ATOM 754 N N . SER A 1 93 ? -8.433 -0.226 6.420 1.00 90.94 93 SER A N 1
ATOM 755 C CA . SER A 1 93 ? -9.635 -0.948 5.993 1.00 90.94 93 SER A CA 1
ATOM 756 C C . SER A 1 93 ? -9.729 -2.324 6.650 1.00 90.94 93 SER A C 1
ATOM 758 O O . SER A 1 93 ? -10.810 -2.693 7.107 1.00 90.94 93 SER A O 1
ATOM 760 N N . TYR A 1 94 ? -8.604 -3.028 6.807 1.00 90.88 94 TYR A N 1
ATOM 761 C CA . TYR A 1 94 ? -8.545 -4.292 7.538 1.00 90.88 94 TYR A CA 1
ATOM 762 C C . TYR A 1 94 ? -9.001 -4.146 8.994 1.00 90.88 94 TYR A C 1
ATOM 764 O O . TYR A 1 94 ? -9.831 -4.925 9.449 1.00 90.88 94 TYR A O 1
ATOM 772 N N . TYR A 1 95 ? -8.540 -3.124 9.720 1.00 86.19 95 TYR A N 1
ATOM 773 C CA . TYR A 1 95 ? -8.974 -2.913 11.105 1.00 86.19 95 TYR A CA 1
ATOM 774 C C . TYR A 1 95 ? -10.470 -2.624 11.211 1.00 86.19 95 TYR A C 1
ATOM 776 O O . TYR A 1 95 ? -11.142 -3.237 12.034 1.00 86.19 95 TYR A O 1
ATOM 784 N N . LYS A 1 96 ? -11.020 -1.792 10.319 1.00 87.19 96 LYS A N 1
ATOM 785 C CA . LYS A 1 96 ? -12.474 -1.562 10.251 1.00 87.19 96 LYS A CA 1
ATOM 786 C C . LYS A 1 96 ? -13.249 -2.849 9.964 1.00 87.19 96 LYS A C 1
ATOM 788 O O . LYS A 1 96 ? -14.322 -3.070 10.521 1.00 87.19 96 LYS A O 1
ATOM 793 N N . TYR A 1 97 ? -12.716 -3.700 9.090 1.00 89.44 97 TYR A N 1
ATOM 794 C CA . TYR A 1 97 ? -13.308 -4.999 8.789 1.00 89.44 97 TYR A CA 1
ATOM 795 C C . TYR A 1 97 ? -13.290 -5.927 10.010 1.00 89.44 97 TYR A C 1
ATOM 797 O O . TYR A 1 97 ? -14.312 -6.540 10.317 1.00 89.44 97 TYR A O 1
ATOM 805 N N . VAL A 1 98 ? -12.169 -5.994 10.734 1.00 86.88 98 VAL A N 1
ATOM 806 C CA . VAL A 1 98 ? -12.041 -6.792 11.962 1.00 86.88 98 VAL A CA 1
ATOM 807 C C . VAL A 1 98 ? -13.000 -6.288 13.040 1.00 86.88 98 VAL A C 1
ATOM 809 O O . VAL A 1 98 ? -13.709 -7.099 13.626 1.00 86.88 98 VAL A O 1
ATOM 812 N N . GLU A 1 99 ? -13.096 -4.973 13.252 1.00 83.75 99 GLU A N 1
ATOM 813 C CA . GLU A 1 99 ? -14.051 -4.361 14.191 1.00 83.75 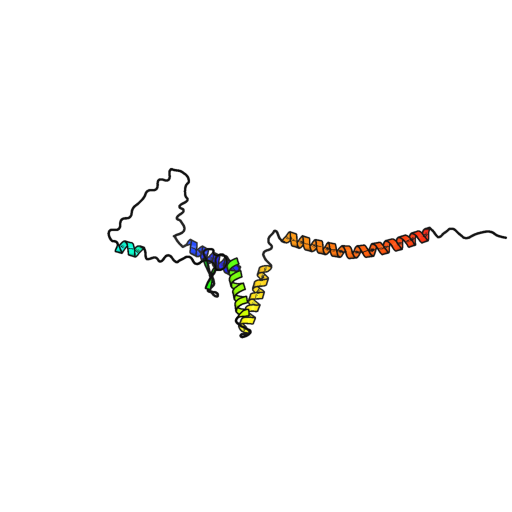99 GLU A CA 1
ATOM 814 C C . GLU A 1 99 ? -15.500 -4.729 13.861 1.00 83.75 99 GLU A C 1
ATOM 816 O O . GLU A 1 99 ? -16.279 -5.055 14.755 1.00 83.75 99 GLU A O 1
ATOM 821 N N . LYS A 1 100 ? -15.854 -4.709 12.571 1.00 86.75 100 LYS A N 1
ATOM 822 C CA . LYS A 1 100 ? -17.201 -5.046 12.102 1.00 86.75 100 LYS A CA 1
ATOM 823 C C . LYS A 1 100 ? -17.510 -6.540 12.226 1.00 86.75 100 LYS A C 1
ATOM 825 O O . LYS A 1 100 ? -18.637 -6.901 12.545 1.00 86.75 100 LYS A O 1
ATOM 830 N N . THR A 1 101 ? -16.537 -7.397 11.929 1.00 84.06 101 THR A N 1
ATOM 831 C CA . THR A 1 101 ? -16.752 -8.847 11.793 1.00 84.06 101 THR A CA 1
ATOM 832 C C . THR A 1 101 ? -16.588 -9.578 13.124 1.00 84.06 101 THR A C 1
ATOM 834 O O . THR A 1 101 ? -17.310 -10.529 13.399 1.00 84.06 101 THR A O 1
ATOM 837 N N . CYS A 1 102 ? -15.665 -9.135 13.979 1.00 67.00 102 CYS A N 1
ATOM 838 C CA . CYS A 1 102 ? -15.273 -9.840 15.200 1.00 67.00 102 CYS A CA 1
ATOM 839 C C . CYS A 1 102 ? -16.027 -9.339 16.444 1.00 67.00 102 CYS A C 1
ATOM 841 O O . CYS A 1 102 ? -15.424 -9.151 17.496 1.00 67.00 102 CYS A O 1
ATOM 843 N N . GLY A 1 103 ? -17.337 -9.089 16.317 1.00 59.50 103 GLY A N 1
ATOM 844 C CA . GLY A 1 103 ? -18.201 -8.493 17.344 1.00 59.50 103 GLY A CA 1
ATOM 845 C C . GLY A 1 103 ? -17.822 -8.869 18.782 1.00 59.50 103 GLY A C 1
ATOM 846 O O . GLY A 1 103 ? -18.172 -9.932 19.274 1.00 59.50 103 GLY A O 1
ATOM 847 N N . SER A 1 104 ? -17.083 -7.978 19.448 1.00 59.16 104 SER A N 1
ATOM 848 C CA . SER A 1 104 ? -16.632 -8.048 20.846 1.00 59.16 104 SER A CA 1
ATOM 849 C C . SER A 1 104 ? -15.925 -9.316 21.361 1.00 59.16 104 SER A C 1
ATOM 851 O O . SER A 1 104 ? -15.552 -9.323 22.533 1.00 59.16 104 SER A O 1
ATOM 853 N N . SER A 1 105 ? -15.689 -10.347 20.550 1.00 61.03 105 SER A N 1
ATOM 854 C CA . SER A 1 105 ? -15.440 -11.715 21.033 1.00 61.03 105 SER A CA 1
ATOM 855 C C . SER A 1 105 ? -14.028 -11.996 21.561 1.00 61.03 105 SER A C 1
ATOM 857 O O . SER A 1 105 ? -13.758 -13.095 22.032 1.00 61.03 105 SER A O 1
ATOM 859 N N . SER A 1 106 ? -13.115 -11.025 21.529 1.00 65.69 106 SER A N 1
ATOM 860 C CA . SER A 1 106 ? -11.785 -11.169 22.123 1.00 65.69 106 SER A CA 1
ATOM 861 C C . SER A 1 106 ? -11.290 -9.827 22.659 1.00 65.69 106 SER A C 1
ATOM 863 O O . SER A 1 106 ? -11.128 -8.856 21.917 1.00 65.69 106 SER A O 1
ATOM 865 N N . MET A 1 107 ? -11.052 -9.775 23.972 1.00 65.31 107 MET A N 1
ATOM 866 C CA . MET A 1 107 ? -10.451 -8.624 24.654 1.00 65.31 107 MET A CA 1
ATOM 867 C C . MET A 1 107 ? -9.051 -8.316 24.094 1.00 65.31 107 MET A C 1
ATOM 869 O O . MET A 1 107 ? -8.703 -7.153 23.922 1.00 65.31 107 MET A O 1
ATOM 873 N N . GLN A 1 108 ? -8.315 -9.353 23.681 1.00 66.62 108 GLN A N 1
ATOM 874 C CA . GLN A 1 108 ? -6.975 -9.256 23.089 1.00 66.62 108 GLN A CA 1
ATOM 875 C C . GLN A 1 108 ? -6.980 -8.527 21.736 1.00 66.62 108 GLN A C 1
ATOM 877 O O . GLN A 1 108 ? -6.078 -7.748 21.446 1.00 66.62 108 GLN A O 1
ATOM 882 N N . ILE A 1 109 ? -8.007 -8.743 20.902 1.00 71.00 109 ILE A N 1
ATOM 883 C CA . ILE A 1 109 ? -8.136 -8.039 19.616 1.00 71.00 109 ILE A CA 1
ATOM 884 C C . ILE A 1 109 ? -8.449 -6.558 19.853 1.00 71.00 109 ILE A C 1
ATOM 886 O O . ILE A 1 109 ? -7.937 -5.711 19.127 1.00 71.00 109 ILE A O 1
ATOM 890 N N . LYS A 1 110 ? -9.252 -6.231 20.873 1.00 72.31 110 LYS A N 1
ATOM 891 C CA . LYS A 1 110 ? -9.581 -4.839 21.219 1.00 72.31 110 LYS A CA 1
ATOM 892 C C . LYS A 1 110 ? -8.359 -4.069 21.712 1.00 72.31 110 LYS A C 1
ATOM 894 O O . LYS A 1 110 ? -8.073 -3.011 21.163 1.00 72.31 110 LYS A O 1
ATOM 899 N N . GLU A 1 111 ? -7.624 -4.634 22.667 1.00 80.94 111 GLU A N 1
ATOM 900 C CA . GLU A 1 111 ? -6.388 -4.052 23.203 1.00 80.94 111 GLU A CA 1
ATOM 901 C C . GLU A 1 111 ? -5.364 -3.820 22.083 1.00 80.94 111 GLU A C 1
ATOM 903 O O . GLU A 1 111 ? -4.870 -2.710 21.889 1.00 80.94 111 GLU A O 1
ATOM 908 N N . TRP A 1 112 ? -5.159 -4.828 21.231 1.00 73.31 112 TRP A N 1
ATOM 909 C CA . TRP A 1 112 ? -4.282 -4.701 20.072 1.00 73.31 112 TRP A CA 1
ATOM 910 C C . TRP A 1 112 ? -4.747 -3.615 19.084 1.00 73.31 112 TRP A C 1
ATOM 912 O O . TRP A 1 112 ? -3.927 -2.834 18.601 1.00 73.31 112 TRP A O 1
ATOM 922 N N . LEU A 1 113 ? -6.049 -3.517 18.783 1.00 71.25 113 LEU A N 1
ATOM 923 C CA . LEU A 1 113 ? -6.603 -2.479 17.900 1.00 71.25 113 LEU A CA 1
ATOM 924 C C . LEU A 1 113 ? -6.440 -1.066 18.481 1.00 71.25 113 LEU A C 1
ATOM 926 O O . LEU A 1 113 ? -6.157 -0.128 17.732 1.00 71.25 113 LEU A O 1
ATOM 930 N N . GLU A 1 114 ? -6.614 -0.900 19.791 1.00 77.31 114 GLU A N 1
ATOM 931 C CA . GLU A 1 114 ? -6.434 0.376 20.489 1.00 77.31 114 GLU A CA 1
ATOM 932 C C . GLU A 1 114 ? -4.978 0.843 20.436 1.00 77.31 114 GLU A C 1
ATOM 934 O O . GLU A 1 114 ? -4.717 1.986 20.046 1.00 77.31 114 GLU A O 1
ATOM 939 N N . GLU A 1 115 ? -4.018 -0.051 20.681 1.00 74.81 115 GLU A N 1
ATOM 940 C CA . GLU A 1 115 ? -2.602 0.270 20.502 1.00 74.81 115 GLU A CA 1
ATOM 941 C C . GLU A 1 115 ? -2.281 0.697 19.062 1.00 74.81 115 GLU A C 1
ATOM 943 O O . GLU A 1 115 ? -1.528 1.650 18.831 1.00 74.81 115 GLU A O 1
ATOM 948 N N . GLN A 1 116 ? -2.852 0.010 18.063 1.00 70.50 116 GLN A N 1
ATOM 949 C CA . GLN A 1 116 ? -2.648 0.383 16.661 1.00 70.50 116 GLN A CA 1
ATOM 950 C C . GLN A 1 116 ? -3.245 1.761 16.341 1.00 70.50 116 GLN A C 1
ATOM 952 O O . GLN A 1 116 ? -2.647 2.515 15.572 1.00 70.50 116 GLN A O 1
ATOM 957 N N . LYS A 1 117 ? -4.392 2.128 16.930 1.00 68.38 117 LYS A N 1
ATOM 958 C CA . LYS A 1 117 ? -5.012 3.454 16.746 1.00 68.38 117 LYS A CA 1
ATOM 959 C C . LYS A 1 117 ? -4.145 4.577 17.306 1.00 68.38 117 LYS A C 1
ATOM 961 O O . LYS A 1 117 ? -4.003 5.602 16.635 1.00 68.38 117 LYS A O 1
ATOM 966 N N . ILE A 1 118 ? -3.540 4.374 18.477 1.00 69.38 118 ILE A N 1
ATOM 967 C CA . ILE A 1 118 ? -2.610 5.333 19.095 1.00 69.38 118 ILE A CA 1
ATOM 968 C C . ILE A 1 118 ? -1.391 5.537 18.187 1.00 69.38 118 ILE A C 1
ATOM 970 O O . ILE A 1 118 ? -1.058 6.674 17.844 1.00 69.38 118 ILE A O 1
ATOM 974 N N . ARG A 1 119 ? -0.798 4.441 17.686 1.00 64.44 119 ARG A N 1
ATOM 975 C CA . ARG A 1 119 ? 0.296 4.494 16.697 1.00 64.44 119 ARG A CA 1
ATOM 976 C C . ARG A 1 119 ? -0.098 5.276 15.433 1.00 64.44 119 ARG A C 1
ATOM 978 O O . ARG A 1 119 ? 0.698 6.051 14.914 1.00 64.44 119 ARG A O 1
ATOM 985 N N . PHE A 1 120 ? -1.333 5.122 14.953 1.00 61.41 120 PHE A N 1
ATOM 986 C CA . PHE A 1 120 ? -1.816 5.763 13.722 1.00 61.41 120 PHE A CA 1
ATOM 987 C C . PHE A 1 120 ? -2.132 7.264 13.866 1.00 61.41 120 PHE A C 1
ATOM 989 O O . PHE A 1 120 ? -2.094 8.011 12.887 1.00 61.41 120 PHE A O 1
ATOM 996 N N . GLN A 1 121 ? -2.503 7.726 15.063 1.00 60.25 121 GLN A N 1
ATOM 997 C CA . GLN A 1 121 ? -2.758 9.147 15.322 1.00 60.25 121 GLN A CA 1
ATOM 998 C C . GLN A 1 121 ? -1.457 9.950 15.455 1.00 60.25 121 GLN A C 1
ATOM 1000 O O . GLN A 1 121 ? -1.426 11.095 15.007 1.00 60.25 121 GLN A O 1
ATOM 1005 N N . GLY A 1 122 ? -0.374 9.335 15.947 1.00 55.06 122 GLY A N 1
ATOM 1006 C CA . GLY A 1 122 ? 0.957 9.955 15.992 1.00 55.06 122 GLY A CA 1
ATOM 1007 C C . GLY A 1 122 ? 1.516 10.314 14.608 1.00 55.06 122 GLY A C 1
ATOM 1008 O O . GLY A 1 122 ? 2.043 11.406 14.423 1.00 55.06 122 GLY A O 1
ATOM 1009 N N . ASP A 1 123 ? 1.303 9.459 13.603 1.00 52.97 123 ASP A N 1
ATOM 1010 C CA . ASP A 1 123 ? 1.784 9.686 12.227 1.00 52.97 123 ASP A CA 1
ATOM 1011 C C . ASP A 1 123 ? 1.025 10.809 11.483 1.00 52.97 123 ASP A C 1
ATOM 1013 O O . ASP A 1 123 ? 1.526 11.352 10.497 1.00 52.97 123 ASP A O 1
ATOM 1017 N N . ARG A 1 124 ? -0.185 11.187 11.932 1.00 52.72 124 ARG A N 1
ATOM 1018 C CA . ARG A 1 124 ? -0.930 12.334 11.370 1.00 52.72 124 ARG A CA 1
ATOM 1019 C C . ARG A 1 124 ? -0.374 13.684 11.825 1.00 52.72 124 ARG A C 1
ATOM 1021 O O . ARG A 1 124 ? -0.649 14.687 11.172 1.00 52.72 124 ARG A O 1
ATOM 1028 N N . ALA A 1 125 ? 0.417 13.715 12.898 1.00 47.47 125 ALA A N 1
ATOM 1029 C CA . ALA A 1 125 ? 1.015 14.942 13.417 1.00 47.47 125 ALA A CA 1
ATOM 1030 C C . ALA A 1 125 ? 2.241 15.414 12.611 1.00 47.47 125 ALA A C 1
ATOM 1032 O O . ALA A 1 125 ? 2.682 16.548 12.779 1.00 47.47 125 ALA A O 1
ATOM 1033 N N . THR A 1 126 ? 2.780 14.598 11.700 1.00 54.72 126 THR A N 1
ATOM 1034 C CA . THR A 1 126 ? 3.980 14.937 10.922 1.00 54.72 126 THR A CA 1
ATOM 1035 C C . THR A 1 126 ? 3.827 14.579 9.450 1.00 54.72 126 THR A C 1
ATOM 1037 O O . THR A 1 126 ? 4.430 13.662 8.907 1.00 54.72 126 THR A O 1
ATOM 1040 N N . THR A 1 127 ? 3.025 15.377 8.761 1.00 49.78 127 THR A N 1
ATOM 1041 C CA . THR A 1 127 ? 3.452 16.020 7.508 1.00 49.78 127 THR A CA 1
ATOM 1042 C C . THR A 1 127 ? 2.517 17.202 7.275 1.00 49.78 127 THR A C 1
ATOM 1044 O O . THR A 1 127 ? 1.471 17.051 6.643 1.00 49.78 127 THR A O 1
ATOM 1047 N N . PRO A 1 128 ? 2.858 18.400 7.789 1.00 45.31 128 PRO A N 1
ATOM 1048 C CA . PRO A 1 128 ? 2.264 19.608 7.256 1.00 45.31 128 PRO A CA 1
ATOM 1049 C C . PRO A 1 128 ? 2.645 19.625 5.777 1.00 45.31 128 PRO A C 1
ATOM 1051 O O . PRO A 1 128 ? 3.827 19.694 5.430 1.00 45.31 128 PRO A O 1
ATOM 1054 N N . CYS A 1 129 ? 1.660 19.543 4.883 1.00 45.53 129 CYS A N 1
ATOM 1055 C CA . CYS A 1 129 ? 1.865 20.101 3.556 1.00 45.53 129 CYS A CA 1
ATOM 1056 C C . CYS A 1 129 ? 2.377 21.526 3.800 1.00 45.53 129 CYS A C 1
ATOM 1058 O O . CYS A 1 129 ? 1.731 22.275 4.532 1.00 45.53 129 CYS A O 1
ATOM 1060 N N . LYS A 1 130 ? 3.536 21.907 3.247 1.00 48.97 130 LYS A N 1
ATOM 1061 C CA . LYS A 1 130 ? 4.096 23.261 3.439 1.00 48.97 130 LYS A CA 1
ATOM 1062 C C . LYS A 1 130 ? 3.121 24.374 2.995 1.00 48.97 130 LYS A C 1
ATOM 1064 O O . LYS A 1 130 ? 3.321 25.532 3.331 1.00 48.97 130 LYS A O 1
ATOM 1069 N N . SER A 1 131 ? 2.045 24.020 2.289 1.00 53.56 131 SER A N 1
ATOM 1070 C CA . SER A 1 131 ? 0.917 24.877 1.909 1.00 53.56 131 SER A CA 1
ATOM 1071 C C . SER A 1 131 ? -0.185 25.039 2.974 1.00 53.56 131 SER A C 1
ATOM 1073 O O . SER A 1 131 ? -0.989 25.960 2.865 1.00 53.56 131 SER A O 1
ATOM 1075 N N . GLY A 1 132 ? -0.254 24.180 3.996 1.00 52.72 132 GLY A N 1
ATOM 1076 C CA . GLY A 1 132 ? -1.319 24.181 5.012 1.00 52.72 132 GLY A CA 1
ATOM 1077 C C . GLY A 1 132 ? -1.020 25.013 6.263 1.00 52.72 132 GLY A C 1
ATOM 1078 O O . GLY A 1 132 ? -1.938 25.387 6.988 1.00 52.72 132 GLY A O 1
ATOM 1079 N N . GLU A 1 133 ? 0.247 25.353 6.508 1.00 58.75 133 GLU A N 1
ATOM 1080 C CA . GLU A 1 133 ? 0.655 26.105 7.703 1.00 58.75 133 GLU A CA 1
ATOM 1081 C C . GLU A 1 133 ? 0.136 27.554 7.684 1.00 58.75 133 GLU A C 1
ATOM 1083 O O . GLU A 1 133 ? -0.203 28.117 8.724 1.00 58.75 133 GLU A O 1
ATOM 1088 N N . LEU A 1 134 ? 0.010 28.143 6.488 1.00 64.75 134 LEU A N 1
ATOM 1089 C CA . LEU A 1 134 ? -0.547 29.482 6.305 1.00 64.75 134 LEU A CA 1
ATOM 1090 C C . LEU A 1 134 ? -2.055 29.502 6.584 1.00 64.75 134 LEU A C 1
ATOM 1092 O O . LEU A 1 134 ? -2.545 30.430 7.213 1.00 64.75 134 LEU A O 1
ATOM 1096 N N . ILE A 1 135 ? -2.784 28.468 6.158 1.00 70.62 135 ILE A N 1
ATOM 1097 C CA . ILE A 1 135 ? -4.245 28.398 6.304 1.00 70.62 135 ILE A CA 1
ATOM 1098 C C . ILE A 1 135 ? -4.631 28.226 7.776 1.00 70.62 135 ILE A C 1
ATOM 1100 O O . ILE A 1 135 ? -5.551 28.895 8.243 1.00 70.62 135 ILE A O 1
ATOM 1104 N N . GLU A 1 136 ? -3.905 27.399 8.533 1.00 69.50 136 GLU A N 1
ATOM 1105 C CA . GLU A 1 136 ? -4.149 27.257 9.974 1.00 69.50 136 GLU A CA 1
ATOM 1106 C C . GLU A 1 136 ? -3.730 28.511 10.757 1.00 69.50 136 GLU A C 1
ATOM 1108 O O . GLU A 1 136 ? -4.451 28.927 11.665 1.00 69.50 136 GLU A O 1
ATOM 1113 N N . LYS A 1 137 ? -2.636 29.186 10.365 1.00 74.62 137 LYS A N 1
ATOM 1114 C CA . LYS A 1 137 ? -2.270 30.498 10.933 1.00 74.62 137 LYS A CA 1
ATOM 1115 C C . LYS A 1 137 ? -3.329 31.562 10.631 1.00 74.62 137 LYS A C 1
ATOM 1117 O O . LYS A 1 137 ? -3.713 32.292 11.537 1.00 74.62 137 LYS A O 1
ATOM 1122 N N . ILE A 1 138 ? -3.856 31.621 9.406 1.00 79.25 138 ILE A N 1
ATOM 1123 C CA . ILE A 1 138 ? -4.931 32.551 9.022 1.00 79.25 138 ILE A CA 1
ATOM 1124 C C . ILE A 1 138 ? -6.213 32.250 9.805 1.00 79.25 138 ILE A C 1
ATOM 1126 O O . ILE A 1 138 ? -6.821 33.170 10.342 1.00 79.25 138 ILE A O 1
ATOM 1130 N N . ARG A 1 139 ? -6.608 30.977 9.940 1.00 79.00 139 ARG A N 1
ATOM 1131 C CA . ARG A 1 139 ? -7.788 30.587 10.730 1.00 79.00 139 ARG A CA 1
ATOM 1132 C C . ARG A 1 139 ? -7.636 30.967 12.205 1.00 79.00 139 ARG A C 1
ATOM 1134 O O . ARG A 1 139 ? -8.597 31.429 12.813 1.00 79.00 139 ARG A O 1
ATOM 1141 N N . PHE A 1 140 ? -6.444 30.797 12.775 1.00 76.69 140 PHE A N 1
ATOM 1142 C CA . PHE A 1 140 ? -6.149 31.204 14.149 1.00 76.69 140 PHE A CA 1
ATOM 1143 C C . PHE A 1 140 ? -6.208 32.728 14.323 1.00 76.69 140 PHE A C 1
ATOM 1145 O O . PHE A 1 140 ? -6.813 33.208 15.277 1.00 76.69 140 PHE A O 1
ATOM 1152 N N . LEU A 1 141 ? -5.653 33.490 13.376 1.00 75.25 141 LEU A N 1
ATOM 1153 C CA . LEU A 1 141 ? -5.691 34.954 13.398 1.00 75.25 141 LEU A CA 1
ATOM 1154 C C . LEU A 1 141 ? -7.109 35.512 13.210 1.00 75.25 141 LEU A C 1
ATOM 1156 O O . LEU A 1 141 ? -7.484 36.433 13.929 1.00 75.25 141 LEU A O 1
ATOM 1160 N N . LEU A 1 142 ? -7.921 34.922 12.325 1.00 73.81 142 LEU A N 1
ATOM 1161 C CA . LEU A 1 142 ? -9.340 35.274 12.179 1.00 73.81 142 LEU A CA 1
ATOM 1162 C C . LEU A 1 142 ? -10.119 35.003 13.473 1.00 73.81 142 LEU A C 1
ATOM 1164 O O . LEU A 1 142 ? -10.888 35.844 13.920 1.00 73.81 142 LEU A O 1
ATOM 1168 N N . LYS A 1 143 ? -9.839 33.881 14.146 1.00 77.38 143 LYS A N 1
ATOM 1169 C CA . LYS A 1 143 ? -10.460 33.554 15.436 1.00 77.38 143 LYS A CA 1
ATOM 1170 C C . LYS A 1 143 ? -10.051 34.511 16.564 1.00 77.38 143 LYS A C 1
ATOM 1172 O O . LYS A 1 143 ? -10.841 34.750 17.473 1.00 77.38 143 LYS A O 1
ATOM 1177 N N . ILE A 1 144 ? -8.830 35.052 16.526 1.00 74.31 144 ILE A N 1
ATOM 1178 C CA . ILE A 1 144 ? -8.392 36.106 17.454 1.00 74.31 144 ILE A CA 1
ATOM 1179 C C . ILE A 1 144 ? -9.105 37.426 17.143 1.00 74.31 144 ILE A C 1
ATOM 1181 O O . ILE A 1 144 ? -9.546 38.093 18.076 1.00 74.31 144 ILE A O 1
ATOM 1185 N N . ALA A 1 145 ? -9.258 37.785 15.865 1.00 66.75 145 ALA A N 1
ATOM 1186 C CA . ALA A 1 145 ? -9.960 39.003 15.462 1.00 66.75 145 ALA A CA 1
ATOM 1187 C C . ALA A 1 145 ? -11.420 39.010 15.961 1.00 66.75 145 ALA A C 1
ATOM 1189 O O . ALA A 1 145 ? -11.827 39.975 16.611 1.00 66.75 145 ALA A O 1
ATOM 1190 N N . ASP A 1 146 ? -12.138 37.889 15.817 1.00 66.88 146 ASP A N 1
ATOM 1191 C CA . ASP A 1 146 ? -13.508 37.722 16.333 1.00 66.88 146 ASP A CA 1
ATOM 1192 C C . ASP A 1 146 ? -13.598 37.872 17.869 1.00 66.88 146 ASP A C 1
ATOM 1194 O O . ASP A 1 146 ? -14.601 38.340 18.407 1.00 66.88 146 ASP A O 1
ATOM 1198 N N . MET A 1 147 ? -12.541 37.510 18.610 1.00 59.00 147 MET A N 1
ATOM 1199 C CA . MET A 1 147 ? -12.491 37.665 20.074 1.00 59.00 147 MET A CA 1
ATOM 1200 C C . MET A 1 147 ? -12.189 39.106 20.511 1.00 59.00 147 MET A C 1
ATOM 1202 O O . MET A 1 147 ? -12.536 39.495 21.627 1.00 59.00 147 MET A O 1
ATOM 1206 N N . THR A 1 148 ? -11.552 39.909 19.654 1.00 58.25 148 THR A N 1
ATOM 1207 C CA . THR A 1 148 ? -11.226 41.30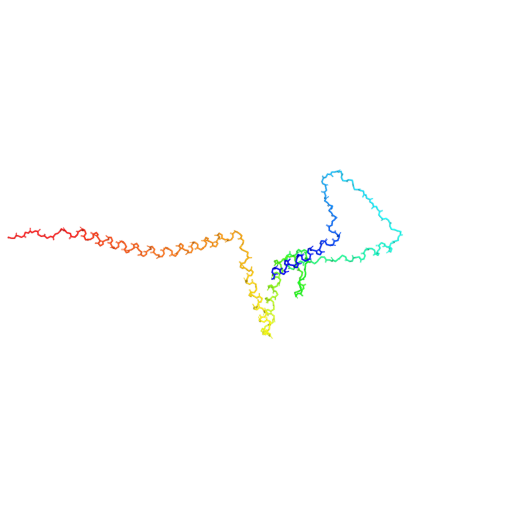8 19.968 1.00 58.25 148 THR A CA 1
ATOM 1208 C C . THR A 1 148 ? -12.382 42.271 19.713 1.00 58.25 148 THR A C 1
ATOM 1210 O O . THR A 1 148 ? -12.477 43.282 20.409 1.00 58.25 148 THR A O 1
ATOM 1213 N N . GLU A 1 149 ? -13.320 41.949 18.819 1.00 55.53 149 GLU A N 1
ATOM 1214 C CA . GLU A 1 149 ? -14.497 42.798 18.578 1.00 55.53 149 GLU A CA 1
ATOM 1215 C C . GLU A 1 149 ? -15.472 42.825 19.770 1.00 55.53 149 GLU A C 1
ATOM 1217 O O . GLU A 1 149 ? -16.117 43.844 20.024 1.00 55.53 149 GLU A O 1
ATOM 1222 N N . PHE A 1 150 ? -15.504 41.772 20.596 1.00 51.97 150 PHE A N 1
ATOM 1223 C CA . PHE A 1 150 ? -16.376 41.714 21.779 1.00 51.97 150 PHE A CA 1
ATOM 1224 C C . PHE A 1 150 ? -15.940 42.642 22.933 1.00 51.97 150 PHE A C 1
ATOM 1226 O O . PHE A 1 150 ? -16.752 42.974 23.795 1.00 51.97 150 PHE A O 1
ATOM 1233 N N . SER A 1 151 ? -14.680 43.098 22.950 1.00 54.19 151 SER A N 1
ATOM 1234 C CA . SER A 1 151 ? -14.128 43.956 24.016 1.00 54.19 151 SER A CA 1
ATOM 1235 C C . SER A 1 151 ? -14.215 45.461 23.701 1.00 54.19 151 SER A C 1
ATOM 1237 O O . SER A 1 151 ? -14.326 46.293 24.603 1.00 54.19 151 SER A O 1
ATOM 1239 N N . TRP A 1 152 ? -14.238 45.849 22.421 1.00 51.69 152 TRP A N 1
ATOM 1240 C CA . TRP A 1 152 ? -14.313 47.266 22.026 1.00 51.69 152 TRP A CA 1
ATOM 1241 C C . TRP A 1 152 ? -15.737 47.840 22.052 1.00 51.69 152 TRP A C 1
ATOM 1243 O O . TRP A 1 152 ? -15.917 49.029 22.326 1.00 51.69 152 TRP A O 1
ATOM 1253 N N . ILE A 1 153 ? -16.764 47.010 21.844 1.00 57.09 153 ILE A N 1
ATOM 1254 C CA . ILE A 1 153 ? -18.164 47.466 21.832 1.00 57.09 153 ILE A CA 1
ATOM 1255 C C . ILE A 1 153 ? -18.649 47.850 23.244 1.00 57.09 153 ILE A C 1
ATOM 1257 O O . ILE A 1 153 ? -19.450 48.771 23.382 1.00 57.09 153 ILE A O 1
ATOM 1261 N N . GLN A 1 154 ? -18.118 47.244 24.314 1.00 54.78 154 GLN A N 1
ATOM 1262 C CA . GLN A 1 154 ? -18.484 47.640 25.684 1.00 54.78 154 GLN A CA 1
ATOM 1263 C C . GLN A 1 154 ? -17.785 48.926 26.162 1.00 54.78 154 GLN A C 1
ATOM 1265 O O . GLN A 1 154 ? -18.365 49.686 26.937 1.00 54.78 154 GLN A O 1
ATOM 1270 N N . ASN A 1 155 ? -16.580 49.225 25.665 1.00 60.09 155 ASN A N 1
ATOM 1271 C CA . ASN A 1 155 ? -15.800 50.384 26.119 1.00 60.09 155 ASN A CA 1
ATOM 1272 C C . ASN A 1 155 ? -16.238 51.719 25.488 1.00 60.09 155 ASN A C 1
ATOM 1274 O O . ASN A 1 155 ? -16.098 52.770 26.114 1.00 60.09 155 ASN A O 1
ATOM 1278 N N . THR A 1 156 ? -16.820 51.709 24.287 1.00 64.31 156 THR A N 1
ATOM 1279 C CA . THR A 1 156 ? -17.300 52.944 23.633 1.00 64.31 156 THR A CA 1
ATOM 1280 C C . THR A 1 156 ? -18.567 53.508 24.284 1.00 64.31 156 THR A C 1
ATOM 1282 O O . THR A 1 156 ? -18.711 54.726 24.385 1.00 64.31 156 THR A O 1
ATOM 1285 N N . ALA A 1 157 ? -19.452 52.651 24.806 1.00 65.56 157 ALA A N 1
ATOM 1286 C CA . ALA A 1 157 ? -20.647 53.081 25.534 1.00 65.56 157 ALA A CA 1
ATOM 1287 C C . ALA A 1 157 ? -20.297 53.801 26.849 1.00 65.56 157 ALA A C 1
ATOM 1289 O O . ALA A 1 157 ? -20.873 54.843 27.155 1.00 65.56 157 ALA A O 1
ATOM 1290 N N . ILE A 1 158 ? -19.307 53.295 27.593 1.00 69.81 158 ILE A N 1
ATOM 1291 C CA . ILE A 1 158 ? -18.859 53.888 28.863 1.00 69.81 158 ILE A CA 1
ATOM 1292 C C . ILE A 1 158 ? -18.170 55.238 28.623 1.00 69.81 158 ILE A C 1
ATOM 1294 O O . ILE A 1 158 ? -18.453 56.206 29.327 1.00 69.81 158 ILE A O 1
ATOM 1298 N N . LEU A 1 159 ? -17.315 55.331 27.598 1.00 67.94 159 LEU A N 1
ATOM 1299 C CA . LEU A 1 159 ? -16.654 56.589 27.242 1.00 67.94 159 LEU A CA 1
ATOM 1300 C C . LEU A 1 159 ? -17.651 57.657 26.779 1.00 67.94 159 LEU A C 1
ATOM 1302 O O . LEU A 1 159 ? -17.508 58.810 27.177 1.00 67.94 159 LEU A O 1
ATOM 1306 N N . ASN A 1 160 ? -18.688 57.289 26.019 1.00 73.56 160 ASN A N 1
ATOM 1307 C CA . ASN A 1 160 ? -19.736 58.227 25.605 1.00 73.56 160 ASN A CA 1
ATOM 1308 C C . ASN A 1 160 ? -20.594 58.720 26.785 1.00 73.56 160 ASN A C 1
ATOM 1310 O O . ASN A 1 160 ? -20.932 59.902 26.828 1.00 73.56 160 ASN A O 1
ATOM 1314 N N . ILE A 1 161 ? -20.905 57.860 27.764 1.00 76.56 161 ILE A N 1
ATOM 1315 C CA . ILE A 1 161 ? -21.632 58.260 28.983 1.00 76.56 161 ILE A CA 1
ATOM 1316 C C . ILE A 1 161 ? -20.788 59.230 29.824 1.00 76.56 161 ILE A C 1
ATOM 1318 O O . ILE A 1 161 ? -21.279 60.288 30.211 1.00 76.56 161 ILE A O 1
ATOM 1322 N N . LEU A 1 162 ? -19.503 58.927 30.045 1.00 74.38 162 LEU A N 1
ATOM 1323 C CA . LEU A 1 162 ? -18.599 59.815 30.788 1.00 74.38 162 LEU A CA 1
ATOM 1324 C C . LEU A 1 162 ? -18.375 61.158 30.073 1.00 74.38 162 LEU A C 1
ATOM 1326 O O . LEU A 1 162 ? -18.280 62.193 30.729 1.00 74.38 162 LEU A O 1
ATOM 1330 N N . MET A 1 163 ? -18.342 61.165 28.738 1.00 80.12 163 MET A N 1
ATOM 1331 C CA . MET A 1 163 ? -18.258 62.391 27.935 1.00 80.12 163 MET A CA 1
ATOM 1332 C C . MET A 1 163 ? -19.498 63.285 28.086 1.00 80.12 163 MET A C 1
ATOM 1334 O O . MET A 1 163 ? -19.361 64.505 28.176 1.00 80.12 163 MET A O 1
ATOM 1338 N N . LEU A 1 164 ? -20.704 62.707 28.145 1.00 74.56 164 LEU A N 1
ATOM 1339 C CA . LEU A 1 164 ? -21.944 63.470 28.347 1.00 74.56 164 LEU A CA 1
ATOM 1340 C C . LEU A 1 164 ? -22.053 64.042 29.771 1.00 74.56 164 LEU A C 1
ATOM 1342 O O . LEU A 1 164 ? -22.480 65.185 29.927 1.00 74.56 164 LEU A O 1
ATOM 1346 N N . GLU A 1 165 ? -21.600 63.309 30.792 1.00 73.94 165 GLU A N 1
ATOM 1347 C CA . GLU A 1 165 ? -21.531 63.797 32.180 1.00 73.94 165 GLU A CA 1
ATOM 1348 C C . GLU A 1 165 ? -20.554 64.982 32.316 1.00 73.94 165 GLU A C 1
ATOM 1350 O O . GLU A 1 165 ? -20.843 65.978 32.985 1.00 73.94 165 GLU A O 1
ATOM 1355 N N . LEU A 1 166 ? -19.411 64.921 31.619 1.00 71.50 166 LEU A N 1
ATOM 1356 C CA . LEU A 1 166 ? -18.428 66.005 31.604 1.00 71.50 166 LEU A CA 1
ATOM 1357 C C . LEU A 1 166 ? -18.985 67.265 30.921 1.00 71.50 166 LEU A C 1
ATOM 1359 O O . LEU A 1 166 ? -18.797 68.374 31.419 1.00 71.50 166 LEU A O 1
ATOM 1363 N N . LEU A 1 167 ? -19.721 67.113 29.815 1.00 69.19 167 LEU A N 1
ATOM 1364 C CA . LEU A 1 167 ? -20.387 68.236 29.145 1.00 69.19 167 LEU A CA 1
ATOM 1365 C C . LEU A 1 167 ? -21.521 68.836 29.993 1.00 69.19 167 LEU A C 1
ATOM 1367 O O . LEU A 1 167 ? -21.733 70.050 29.956 1.00 69.19 167 LEU A O 1
ATOM 1371 N N . PHE A 1 168 ? -22.203 68.028 30.810 1.00 71.38 168 PHE A N 1
ATOM 1372 C CA . PHE A 1 168 ? -23.209 68.514 31.757 1.00 71.38 168 PHE A CA 1
ATOM 1373 C C . PHE A 1 168 ? -22.590 69.349 32.896 1.00 71.38 168 PHE A C 1
ATOM 1375 O O . PHE A 1 168 ? -23.130 70.396 33.256 1.00 71.38 168 PHE A O 1
ATOM 1382 N N . GLN A 1 169 ? -21.415 68.961 33.406 1.00 68.00 169 GLN A N 1
ATOM 1383 C CA . GLN A 1 169 ? -20.674 69.721 34.427 1.00 68.00 169 GLN A CA 1
ATOM 1384 C C . GLN A 1 169 ? -20.193 71.091 33.918 1.00 68.00 169 GLN A C 1
ATOM 1386 O O . GLN A 1 169 ? -20.227 72.075 34.657 1.00 68.00 169 GLN A O 1
ATOM 1391 N N . ILE A 1 170 ? -19.790 71.186 32.646 1.00 69.69 170 ILE A N 1
ATOM 1392 C CA . ILE A 1 170 ? -19.287 72.439 32.056 1.00 69.69 170 ILE A CA 1
ATOM 1393 C C . ILE A 1 170 ? -20.447 73.394 31.685 1.00 69.69 170 ILE A C 1
ATOM 1395 O O . ILE A 1 170 ? -20.270 74.611 31.689 1.00 69.69 170 ILE A O 1
ATOM 1399 N N . GLY A 1 171 ? -21.655 72.876 31.418 1.00 61.94 171 GLY A N 1
ATOM 1400 C CA . GLY A 1 171 ? -22.833 73.672 31.032 1.00 61.94 171 GLY A CA 1
ATOM 1401 C C . GLY A 1 171 ? -23.735 74.166 32.178 1.00 61.94 171 GLY A C 1
ATOM 1402 O O . GLY A 1 171 ? -24.647 74.957 31.940 1.00 61.94 171 GLY A O 1
ATOM 1403 N N . GLY A 1 172 ? -23.511 73.724 33.420 1.00 56.97 172 GLY A N 1
ATOM 1404 C CA . GLY A 1 172 ? -24.436 73.920 34.547 1.00 56.97 172 GLY A CA 1
ATOM 1405 C C . GLY A 1 172 ? -24.263 75.186 35.401 1.00 56.97 172 GLY A C 1
ATOM 1406 O O . GLY A 1 172 ? -24.821 75.245 36.496 1.00 56.97 172 GLY A O 1
ATOM 1407 N N . ALA A 1 173 ? -23.503 76.196 34.961 1.00 56.12 173 ALA A N 1
ATOM 1408 C CA . ALA A 1 173 ? -23.125 77.345 35.798 1.00 56.12 173 ALA A CA 1
ATOM 1409 C C . ALA A 1 173 ? -23.592 78.715 35.265 1.00 56.12 173 ALA A C 1
ATOM 1411 O O . ALA A 1 173 ? -22.795 79.637 35.170 1.00 56.12 173 ALA A O 1
ATOM 1412 N N . GLN A 1 174 ? -24.883 78.899 34.960 1.00 61.44 174 GLN A N 1
ATOM 1413 C CA . GLN A 1 174 ? -25.490 80.236 34.782 1.00 61.44 174 GLN A CA 1
ATOM 1414 C C . GLN A 1 174 ? -27.015 80.173 35.022 1.00 61.44 174 GLN A C 1
ATOM 1416 O O . GLN A 1 174 ? -27.789 80.011 34.085 1.00 61.44 174 GLN A O 1
ATOM 1421 N N . ARG A 1 175 ? -27.455 80.284 36.288 1.00 55.06 175 ARG A N 1
ATOM 1422 C CA . ARG A 1 175 ? -28.692 80.993 36.707 1.00 55.06 175 ARG A CA 1
ATOM 1423 C C . ARG A 1 175 ? -28.914 80.891 38.221 1.00 55.06 175 ARG A C 1
ATOM 1425 O O . ARG A 1 175 ? -29.660 80.043 38.695 1.00 55.06 175 ARG A O 1
ATOM 1432 N N . ARG A 1 176 ? -28.329 81.821 38.982 1.00 51.59 176 ARG A N 1
ATOM 1433 C CA . ARG A 1 176 ? -28.968 82.421 40.170 1.00 51.59 176 ARG A CA 1
ATOM 1434 C C . ARG A 1 176 ? -28.443 83.841 40.372 1.00 51.59 176 ARG A C 1
ATOM 1436 O O . ARG A 1 176 ? -27.248 84.066 40.205 1.00 51.59 176 ARG A O 1
ATOM 1443 N N . ARG A 1 177 ? -29.345 84.696 40.876 1.00 49.81 177 ARG A N 1
ATOM 1444 C CA . ARG A 1 177 ? -29.244 86.135 41.220 1.00 49.81 177 ARG A CA 1
ATOM 1445 C C . ARG A 1 177 ? -29.599 87.034 40.026 1.00 49.81 177 ARG A C 1
ATOM 1447 O O . ARG A 1 177 ? -29.084 86.818 38.945 1.00 49.81 177 ARG A O 1
ATOM 1454 N N . SER A 1 178 ? -30.482 88.023 40.118 1.00 49.16 178 SER A N 1
ATOM 1455 C CA . SER A 1 178 ? -31.138 88.670 41.264 1.00 49.16 178 SER A CA 1
ATOM 1456 C C . SER A 1 178 ? -32.134 89.713 40.740 1.00 49.16 178 SER A C 1
ATOM 1458 O O . SER A 1 178 ? -31.773 90.440 39.824 1.00 49.16 178 SER A O 1
ATOM 1460 N N . LEU A 1 179 ? -33.309 89.825 41.359 1.00 51.78 179 LEU A N 1
ATOM 1461 C CA . LEU A 1 179 ? -34.152 91.029 41.510 1.00 51.78 179 LEU A CA 1
ATOM 1462 C C . LEU A 1 179 ? -35.189 90.597 42.570 1.00 51.78 179 LEU A C 1
ATOM 1464 O O . LEU A 1 179 ? -35.951 89.676 42.312 1.00 51.78 179 LEU A O 1
ATOM 1468 N N . GLY A 1 180 ? -35.153 91.008 43.838 1.00 51.78 180 GLY A N 1
ATOM 1469 C CA . GLY A 1 180 ? -34.896 92.353 44.346 1.00 51.78 180 GLY A CA 1
ATOM 1470 C C . GLY A 1 180 ? -36.179 93.168 44.193 1.00 51.78 180 GLY A C 1
ATOM 1471 O O . GLY A 1 180 ? -36.356 93.777 43.143 1.00 51.78 180 GLY A O 1
ATOM 1472 N N . MET A 1 181 ? -37.072 93.080 45.189 1.00 46.09 181 MET A N 1
ATOM 1473 C CA . MET A 1 181 ? -38.114 94.082 45.464 1.00 46.09 181 MET A CA 1
ATOM 1474 C C . MET A 1 181 ? -37.492 95.238 46.242 1.00 46.09 181 MET A C 1
ATOM 1476 O O . MET A 1 181 ? -36.554 94.951 47.024 1.00 46.09 181 MET A O 1
#